Protein AF-X1IZ67-F1 (afdb_monomer)

Nearest PDB structures (foldseek):
  1knr-assembly1_A  TM=9.979E-01  e=4.080E-07  Escherichia coli
  5kxj-assembly1_A  TM=9.941E-01  e=5.922E-07  Salmonella enterica subsp. enterica serovar Typhimurium str. LT2
  1chu-assembly1_A-2  TM=9.863E-01  e=2.628E-06  Escherichia coli
  6zrn-assembly1_D  TM=8.714E-01  e=1.867E+00  Homo sapiens
  6zqt-assembly2_D  TM=8.684E-01  e=1.987E+00  Homo sapiens

pLDDT: mean 94.46, std 5.65, range [63.28, 98.12]

Solvent-accessible surface area (backbone atoms only — not comparable to full-atom values): 5387 Å² total; per-residue (Å²): 102,67,94,27,68,38,70,71,29,36,67,72,36,36,51,52,45,50,57,51,48,51,52,51,50,52,49,47,51,71,76,47,64,89,53,81,92,43,72,69,60,54,49,51,55,48,52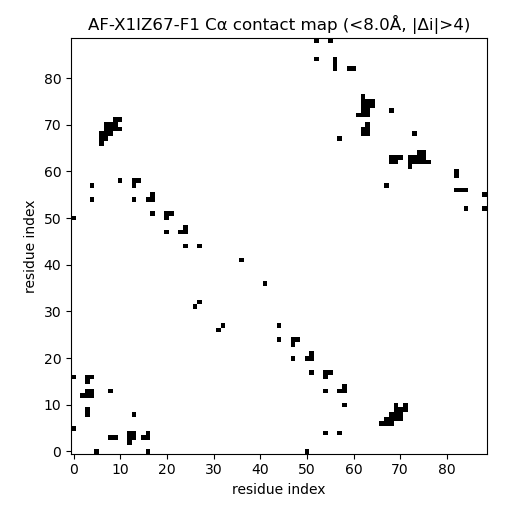,53,52,52,50,45,53,52,45,54,51,54,67,72,49,84,34,21,58,88,90,40,40,26,73,81,26,69,53,66,62,93,73,85,75,84,84,82,86,64,87,89,125

Sequence (89 aa):
MWNYVGIVRTDKRLQRAKKRINMLLDEINQYYWDFKIEKNLVELRNLATVAKIIIVSAISRKESRGIHYNLDHPDKSEMSRATTIRRPW

Mean predicted aligned error: 3.35 Å

Foldseek 3Di:
DCVALNQEHELVSLVVLLVVLVVQQVVLCVPCVPPDDDPVNVVSNVVSVVSNVSSVLLNPDQAADDSRDYPNHHHDDPDDDDRDDDPPD

Radius of gyration: 15.09 Å; Cα contacts (8 Å, |Δi|>4): 79; chains: 1; bounding box: 29×22×46 Å

Structure (mmCIF, N/CA/C/O backbone):
data_AF-X1IZ67-F1
#
_entry.id   AF-X1IZ67-F1
#
loop_
_atom_site.group_PDB
_atom_site.id
_atom_site.type_symbol
_atom_site.label_atom_id
_atom_site.label_alt_id
_atom_site.label_comp_id
_atom_site.label_asym_id
_atom_site.label_entity_id
_atom_site.label_seq_id
_atom_site.pdbx_PDB_ins_code
_atom_site.Cartn_x
_atom_site.Cartn_y
_atom_site.Cartn_z
_atom_site.occupancy
_atom_site.B_iso_or_equiv
_atom_site.auth_seq_id
_atom_site.auth_comp_id
_atom_site.auth_asym_id
_atom_site.auth_atom_id
_atom_site.pdbx_PDB_model_num
ATOM 1 N N . MET A 1 1 ? 3.881 -4.455 4.596 1.00 88.25 1 MET A N 1
ATOM 2 C CA . MET A 1 1 ? 4.189 -3.508 3.498 1.00 88.25 1 MET A CA 1
ATOM 3 C C . MET A 1 1 ? 5.545 -3.780 2.858 1.00 88.25 1 MET A C 1
ATOM 5 O O . MET A 1 1 ? 5.564 -4.069 1.670 1.00 88.25 1 MET A O 1
ATOM 9 N N . TRP A 1 2 ? 6.641 -3.787 3.625 1.00 87.88 2 TRP A N 1
ATOM 10 C CA . TRP A 1 2 ? 8.020 -3.942 3.128 1.00 87.88 2 TRP A CA 1
ATOM 11 C C . TRP A 1 2 ? 8.233 -5.061 2.090 1.00 87.88 2 TRP A C 1
ATOM 13 O O . TRP A 1 2 ? 8.685 -4.802 0.980 1.00 87.88 2 TRP A O 1
ATOM 23 N N . ASN A 1 3 ? 7.799 -6.288 2.400 1.00 85.38 3 ASN A N 1
ATOM 24 C CA . ASN A 1 3 ? 8.045 -7.463 1.548 1.00 85.38 3 ASN A CA 1
ATOM 25 C C . ASN A 1 3 ? 7.290 -7.461 0.206 1.0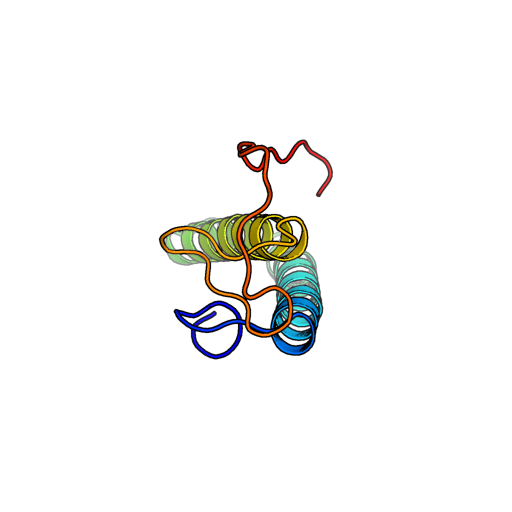0 85.38 3 ASN A C 1
ATOM 27 O O . ASN A 1 3 ? 7.619 -8.248 -0.682 1.00 85.38 3 ASN A O 1
ATOM 31 N N . TYR A 1 4 ? 6.251 -6.631 0.059 1.00 88.69 4 TYR A N 1
ATOM 32 C CA . TYR A 1 4 ? 5.358 -6.675 -1.106 1.00 88.69 4 TYR A CA 1
ATOM 33 C C . TYR A 1 4 ? 5.229 -5.349 -1.857 1.00 88.69 4 TYR A C 1
ATOM 35 O O . TYR A 1 4 ? 4.942 -5.357 -3.049 1.00 88.69 4 TYR A O 1
ATOM 43 N N . VAL A 1 5 ? 5.435 -4.228 -1.167 1.00 92.88 5 VAL A N 1
ATOM 44 C CA . VAL A 1 5 ? 5.253 -2.859 -1.673 1.00 92.88 5 VAL A CA 1
ATOM 45 C C . VAL A 1 5 ? 6.499 -2.019 -1.355 1.00 92.88 5 VAL A C 1
ATOM 47 O O . VAL A 1 5 ? 6.412 -0.828 -1.078 1.00 92.88 5 VAL A O 1
ATOM 50 N N . GLY A 1 6 ? 7.667 -2.667 -1.327 1.00 92.12 6 GLY A N 1
ATOM 51 C CA . GLY A 1 6 ? 8.958 -2.034 -1.061 1.00 92.12 6 GLY A CA 1
ATOM 52 C C . GLY A 1 6 ? 9.519 -1.286 -2.274 1.00 92.12 6 GLY A C 1
ATOM 53 O O . GLY A 1 6 ? 8.770 -0.829 -3.145 1.00 92.12 6 GLY A O 1
ATOM 54 N N . ILE A 1 7 ? 10.850 -1.177 -2.318 1.00 94.62 7 ILE A N 1
ATOM 55 C CA . ILE A 1 7 ? 11.596 -0.527 -3.409 1.00 94.62 7 ILE A CA 1
ATOM 56 C C . ILE A 1 7 ? 11.360 -1.267 -4.734 1.00 94.62 7 ILE A C 1
ATOM 58 O O . ILE A 1 7 ? 10.996 -0.645 -5.726 1.00 94.62 7 ILE A O 1
ATOM 62 N N . VAL A 1 8 ? 11.498 -2.598 -4.721 1.00 96.19 8 VAL A N 1
ATOM 63 C CA . VAL A 1 8 ? 11.289 -3.469 -5.889 1.00 96.19 8 VAL A CA 1
ATOM 64 C C . VAL A 1 8 ? 9.949 -4.191 -5.776 1.00 96.19 8 VAL A C 1
ATOM 66 O O . VAL A 1 8 ? 9.649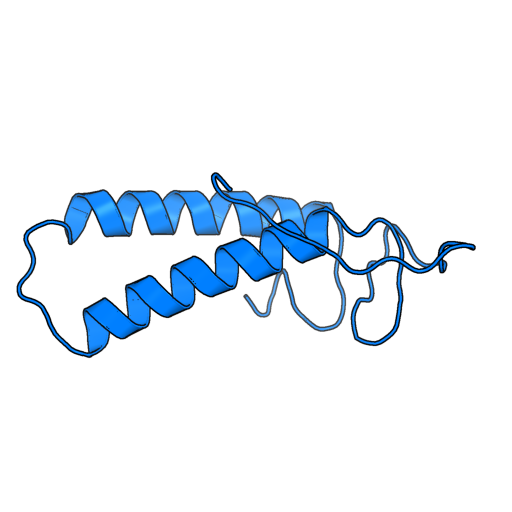 -4.816 -4.750 1.00 96.19 8 VAL A O 1
ATOM 69 N N . ARG A 1 9 ? 9.142 -4.121 -6.838 1.00 97.50 9 ARG A N 1
ATOM 70 C CA . ARG A 1 9 ? 7.769 -4.644 -6.879 1.00 97.50 9 ARG A CA 1
ATOM 71 C C . ARG A 1 9 ? 7.594 -5.655 -8.008 1.00 97.50 9 ARG A C 1
ATOM 73 O O . ARG A 1 9 ? 8.372 -5.687 -8.954 1.00 97.50 9 ARG A O 1
ATOM 80 N N . THR A 1 10 ? 6.561 -6.476 -7.861 1.00 98.12 10 THR A N 1
ATOM 81 C CA . THR A 1 10 ? 6.013 -7.356 -8.901 1.00 98.12 10 THR A CA 1
ATOM 82 C C . THR A 1 10 ? 4.498 -7.368 -8.768 1.00 98.12 10 THR A C 1
ATOM 84 O O . THR A 1 10 ? 3.975 -7.274 -7.650 1.00 98.12 10 THR A O 1
ATOM 87 N N . ASP A 1 11 ? 3.782 -7.552 -9.869 1.00 98.00 11 ASP A N 1
ATOM 88 C CA . ASP A 1 11 ? 2.328 -7.678 -9.912 1.00 98.00 11 ASP A CA 1
ATOM 89 C C . ASP A 1 11 ? 1.858 -8.782 -8.954 1.00 98.00 11 ASP A C 1
ATOM 91 O O . ASP A 1 11 ? 0.948 -8.574 -8.148 1.00 98.00 11 ASP A O 1
ATOM 95 N N . LYS A 1 12 ? 2.558 -9.924 -8.918 1.00 97.81 12 LYS A N 1
ATOM 96 C CA . LYS A 1 12 ? 2.262 -11.024 -7.982 1.00 97.81 12 LYS A CA 1
ATOM 97 C C . LYS A 1 12 ? 2.370 -10.600 -6.513 1.00 97.81 12 LYS A C 1
ATOM 99 O O . LYS A 1 12 ? 1.526 -10.982 -5.697 1.00 97.81 12 LYS A O 1
ATOM 104 N N . ARG A 1 13 ? 3.405 -9.838 -6.138 1.00 97.94 13 ARG A N 1
ATOM 105 C CA . ARG A 1 13 ? 3.579 -9.345 -4.759 1.00 97.94 13 ARG A CA 1
ATOM 106 C C . ARG A 1 13 ? 2.526 -8.296 -4.410 1.00 97.94 13 ARG A C 1
ATOM 108 O O . ARG A 1 13 ? 1.956 -8.368 -3.323 1.00 97.94 13 ARG A O 1
ATOM 115 N N . LEU A 1 14 ? 2.211 -7.392 -5.333 1.00 98.12 14 LEU A N 1
ATOM 116 C CA . LEU A 1 14 ? 1.184 -6.372 -5.138 1.00 98.12 14 LEU A CA 1
ATOM 117 C C . LEU A 1 14 ? -0.211 -6.987 -4.951 1.00 98.12 14 LEU A C 1
ATOM 119 O O . LEU A 1 14 ? -0.925 -6.599 -4.026 1.00 98.12 14 LEU A O 1
ATOM 123 N N . GLN A 1 15 ? -0.579 -8.008 -5.732 1.00 97.81 15 GLN A N 1
ATOM 124 C CA . GLN A 1 15 ? -1.851 -8.718 -5.539 1.00 97.81 15 GLN A CA 1
ATOM 125 C C . GLN A 1 15 ? -1.916 -9.445 -4.188 1.00 97.81 15 GLN A C 1
ATOM 127 O O . GLN A 1 15 ? -2.944 -9.412 -3.508 1.00 97.81 15 GLN A O 1
ATOM 132 N N . ARG A 1 16 ? -0.807 -10.047 -3.734 1.00 97.62 16 ARG A N 1
ATOM 133 C CA . ARG A 1 16 ? -0.726 -10.625 -2.380 1.00 97.62 16 ARG A CA 1
ATOM 134 C C . ARG A 1 16 ? -0.909 -9.563 -1.294 1.00 97.62 16 ARG A C 1
ATOM 136 O O . ARG A 1 16 ? -1.621 -9.819 -0.324 1.00 97.62 16 ARG A O 1
ATOM 143 N N . ALA A 1 17 ? -0.308 -8.383 -1.459 1.00 97.94 17 ALA A N 1
ATOM 144 C CA . ALA A 1 17 ? -0.508 -7.260 -0.544 1.00 97.94 17 ALA A CA 1
ATOM 145 C C . ALA A 1 17 ? -1.977 -6.823 -0.506 1.00 97.94 17 ALA A C 1
ATOM 147 O O . ALA A 1 17 ? -2.519 -6.660 0.583 1.00 97.94 17 ALA A O 1
ATOM 148 N N . LYS A 1 18 ? -2.630 -6.713 -1.673 1.00 97.31 18 LYS A N 1
ATOM 149 C CA . LYS A 1 18 ? -4.054 -6.363 -1.793 1.00 97.31 18 LYS A CA 1
ATOM 150 C C . LYS A 1 18 ? -4.952 -7.354 -1.050 1.00 97.31 18 LYS A C 1
ATOM 152 O O . LYS A 1 18 ? -5.819 -6.940 -0.289 1.00 97.31 18 LYS A O 1
ATOM 157 N N . LYS A 1 19 ? -4.716 -8.660 -1.215 1.00 97.31 19 LYS A N 1
ATOM 158 C CA . LYS A 1 19 ? -5.486 -9.689 -0.499 1.00 97.31 19 LYS A CA 1
ATOM 159 C C . LYS A 1 19 ? -5.334 -9.557 1.021 1.00 97.31 19 LYS A C 1
ATOM 161 O O . LYS A 1 19 ? -6.326 -9.613 1.736 1.00 97.31 19 LYS A O 1
ATOM 166 N N . ARG A 1 20 ? -4.10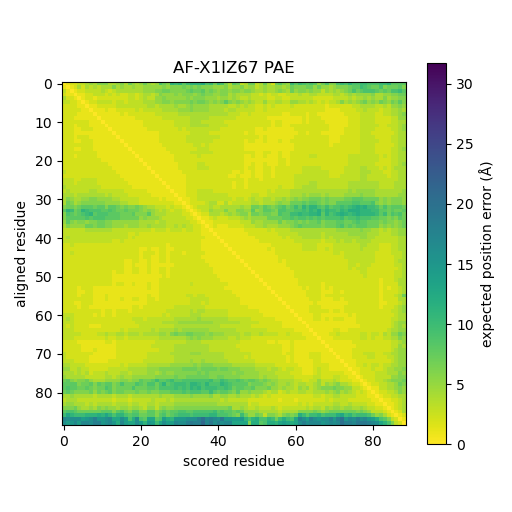4 -9.352 1.509 1.00 97.38 20 ARG A N 1
ATOM 167 C CA . ARG A 1 20 ? -3.825 -9.214 2.948 1.00 97.38 20 ARG A CA 1
ATOM 168 C C . ARG A 1 20 ? -4.398 -7.934 3.551 1.00 97.38 20 ARG A C 1
ATOM 170 O O . ARG A 1 20 ? -4.937 -7.994 4.645 1.00 97.38 20 ARG A O 1
ATOM 177 N N . ILE A 1 21 ? -4.280 -6.795 2.865 1.00 97.38 21 ILE A N 1
ATOM 178 C CA . ILE A 1 21 ? -4.785 -5.526 3.405 1.00 97.38 21 ILE A CA 1
ATOM 179 C C . ILE A 1 21 ? -6.312 -5.504 3.468 1.00 97.38 21 ILE A C 1
ATOM 181 O O . ILE A 1 21 ? -6.856 -4.953 4.413 1.00 97.38 21 ILE A O 1
ATOM 185 N N . ASN A 1 22 ? -6.993 -6.137 2.507 1.00 96.19 22 ASN A N 1
ATOM 186 C CA . ASN A 1 22 ? -8.448 -6.269 2.550 1.00 96.19 22 ASN A CA 1
ATOM 187 C C . ASN A 1 22 ? -8.886 -7.123 3.745 1.00 96.19 22 ASN A C 1
ATOM 189 O O . ASN A 1 22 ? -9.674 -6.647 4.545 1.00 96.19 22 ASN A O 1
ATOM 193 N N . MET A 1 23 ? -8.287 -8.306 3.927 1.00 96.88 23 MET A N 1
ATOM 194 C CA . MET A 1 23 ? -8.551 -9.161 5.093 1.00 96.88 23 MET A CA 1
ATOM 195 C C . MET A 1 23 ? -8.333 -8.413 6.416 1.00 96.88 23 MET A C 1
ATOM 197 O O . MET A 1 23 ? -9.194 -8.436 7.281 1.00 96.88 23 MET A O 1
ATOM 201 N N . LEU A 1 24 ? -7.219 -7.688 6.546 1.00 96.50 24 LEU A N 1
ATOM 202 C CA . LEU A 1 24 ? -6.917 -6.915 7.752 1.00 96.50 24 LEU A CA 1
ATOM 203 C C . LEU A 1 24 ? -7.916 -5.771 7.988 1.00 96.50 24 LEU A C 1
ATOM 205 O O . LEU A 1 24 ? -8.258 -5.484 9.127 1.00 96.50 24 LEU A O 1
ATOM 209 N N . LEU A 1 25 ? -8.394 -5.106 6.934 1.00 95.88 25 LEU A N 1
ATOM 210 C CA . LEU A 1 25 ? -9.429 -4.076 7.064 1.00 95.88 25 LEU A CA 1
ATOM 211 C C . LEU A 1 25 ? -10.779 -4.671 7.472 1.00 95.88 25 LEU A C 1
ATOM 213 O O . LEU A 1 25 ? -11.467 -4.072 8.297 1.00 95.88 25 LEU A O 1
ATOM 217 N N . ASP A 1 26 ? -11.131 -5.835 6.931 1.00 95.94 26 ASP A N 1
ATOM 218 C CA . ASP A 1 26 ? -12.350 -6.555 7.300 1.00 95.94 26 ASP A CA 1
ATOM 219 C C . ASP A 1 26 ? -12.294 -6.978 8.777 1.00 95.94 26 ASP A C 1
ATOM 221 O O . ASP A 1 26 ? -13.224 -6.697 9.528 1.00 95.94 26 ASP A O 1
ATOM 225 N N . GLU A 1 27 ? -11.166 -7.536 9.230 1.00 96.19 27 GLU A N 1
ATOM 226 C CA . GLU A 1 27 ? -10.925 -7.876 10.640 1.00 96.19 27 GLU A CA 1
ATOM 227 C C . GLU A 1 27 ? -10.960 -6.641 11.550 1.00 96.19 27 GLU A C 1
ATOM 229 O O . GLU A 1 27 ? -11.565 -6.681 12.621 1.00 96.19 27 GLU A O 1
ATOM 234 N N . ILE A 1 28 ? -10.356 -5.521 11.129 1.00 95.19 28 ILE A N 1
ATOM 235 C CA . ILE A 1 28 ? -10.392 -4.277 11.909 1.00 95.19 28 ILE A CA 1
ATOM 236 C C . ILE A 1 28 ? -11.829 -3.798 12.100 1.00 95.19 28 ILE A C 1
ATOM 238 O O . ILE A 1 28 ? -12.202 -3.385 13.201 1.00 95.19 28 ILE A O 1
ATOM 242 N N . ASN A 1 29 ? -12.619 -3.832 11.028 1.00 92.94 29 ASN A N 1
ATOM 243 C CA . ASN A 1 29 ? -14.016 -3.436 11.079 1.00 92.94 29 ASN A CA 1
ATOM 244 C C . ASN A 1 29 ? -14.823 -4.406 11.939 1.00 92.94 29 ASN A C 1
ATOM 246 O O . ASN A 1 29 ? -15.604 -3.950 12.754 1.00 92.94 29 ASN A O 1
ATOM 250 N N . GLN A 1 30 ? -14.619 -5.716 11.812 1.00 93.94 30 GLN A N 1
ATOM 251 C CA . GLN A 1 30 ? -15.390 -6.707 12.557 1.00 93.94 30 GLN A CA 1
ATOM 252 C C . GLN A 1 30 ? -15.089 -6.685 14.061 1.00 93.94 30 GLN A C 1
ATOM 254 O O . GLN A 1 30 ? -16.012 -6.720 14.870 1.00 93.94 30 GLN A O 1
ATOM 259 N N . TYR A 1 31 ? -13.813 -6.645 14.449 1.00 92.25 31 TYR A N 1
ATOM 260 C CA . TYR A 1 31 ? -13.421 -6.831 15.850 1.00 92.25 31 TYR A CA 1
ATOM 261 C C . TYR A 1 31 ? -13.345 -5.535 16.649 1.00 92.25 31 TYR A C 1
ATOM 263 O O . TYR A 1 31 ? -13.515 -5.566 17.866 1.00 92.25 31 TYR A O 1
ATOM 271 N N . TYR A 1 32 ? -13.104 -4.398 15.992 1.00 92.00 32 TYR A N 1
ATOM 272 C CA . TYR A 1 32 ? -12.908 -3.121 16.678 1.00 92.00 32 TYR A CA 1
ATOM 273 C C . TYR A 1 32 ? -13.991 -2.088 16.367 1.00 92.00 32 TYR A C 1
ATOM 275 O O . TYR A 1 32 ? -13.751 -0.906 16.607 1.00 92.00 32 TYR A O 1
ATOM 283 N N . TRP A 1 33 ? -15.148 -2.475 15.815 1.00 89.00 33 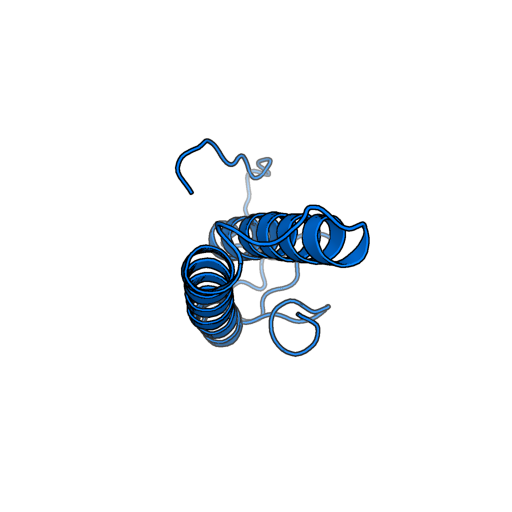TRP A N 1
ATOM 284 C CA . TRP A 1 33 ? -16.231 -1.526 15.515 1.00 89.00 33 TRP A CA 1
ATOM 285 C C . TRP A 1 33 ? -16.686 -0.761 16.762 1.00 89.00 33 TRP A C 1
ATOM 287 O O . TRP A 1 33 ? -16.613 0.466 16.776 1.00 89.00 33 TRP A O 1
ATOM 297 N N . ASP A 1 34 ? -17.029 -1.500 17.820 1.00 90.19 34 ASP A N 1
ATOM 298 C CA . ASP A 1 34 ? -17.563 -0.976 19.086 1.00 90.19 34 ASP A CA 1
ATOM 299 C C . ASP A 1 34 ? -16.487 -0.804 20.172 1.00 90.19 34 ASP A C 1
ATOM 301 O O . ASP A 1 34 ? -16.780 -0.690 21.363 1.00 90.19 34 ASP A O 1
ATOM 305 N N . PHE A 1 35 ? -15.209 -0.799 19.782 1.00 91.50 35 PHE A N 1
ATOM 306 C CA . PHE A 1 35 ? -14.120 -0.549 20.720 1.00 91.50 35 PHE A CA 1
ATOM 307 C C . PHE A 1 35 ? -14.091 0.915 21.162 1.00 91.50 35 PHE A C 1
ATOM 309 O O . PHE A 1 35 ? -14.351 1.837 20.385 1.00 91.50 35 PHE A O 1
ATOM 316 N N . LYS A 1 36 ? -13.670 1.138 22.411 1.00 94.00 36 LYS A N 1
ATOM 317 C CA . LYS A 1 36 ? -13.372 2.482 22.906 1.00 94.00 36 LYS A CA 1
ATOM 318 C C . LYS A 1 36 ? -12.305 3.130 22.020 1.00 94.00 36 LYS A C 1
ATOM 320 O O . LYS A 1 36 ? -11.294 2.514 21.683 1.00 94.00 36 LYS A O 1
ATOM 325 N N . ILE A 1 37 ? -12.531 4.389 21.653 1.00 94.31 37 ILE A N 1
ATOM 326 C CA . ILE A 1 37 ? -11.589 5.139 20.824 1.00 94.31 37 ILE A CA 1
ATOM 327 C C . ILE A 1 37 ? -10.317 5.404 21.627 1.00 94.31 37 ILE A C 1
ATOM 329 O O . ILE A 1 37 ? -10.336 6.084 22.652 1.00 94.31 37 ILE A O 1
ATOM 333 N N . GLU A 1 38 ? -9.203 4.900 21.107 1.00 95.44 38 GLU A N 1
ATOM 334 C CA . GLU A 1 38 ? -7.864 5.107 21.643 1.00 95.44 38 GLU A CA 1
ATOM 335 C C . GLU A 1 38 ? -6.891 5.446 20.516 1.00 95.44 38 GLU A C 1
ATOM 337 O O . GLU A 1 38 ? -7.098 5.081 19.353 1.00 95.44 38 GLU A O 1
ATOM 342 N N . LYS A 1 39 ? -5.793 6.121 20.867 1.00 97.31 39 LYS A N 1
ATOM 343 C CA . LYS A 1 39 ? -4.765 6.556 19.912 1.00 97.31 39 LYS A CA 1
ATOM 344 C C . LYS A 1 39 ? -4.286 5.408 19.013 1.00 97.31 39 LYS A C 1
ATOM 346 O O . LYS A 1 39 ? -4.240 5.571 17.797 1.00 97.31 39 LYS A O 1
ATOM 351 N N . ASN A 1 40 ? -3.998 4.244 19.597 1.00 96.25 40 ASN A N 1
ATOM 352 C CA . ASN A 1 40 ? -3.476 3.087 18.864 1.00 96.25 40 ASN A CA 1
ATOM 353 C C . ASN A 1 40 ? -4.484 2.536 17.842 1.00 96.25 40 ASN A C 1
ATOM 355 O O . ASN A 1 40 ? -4.092 2.143 16.745 1.00 96.25 40 ASN A O 1
ATOM 359 N N . LEU A 1 41 ? -5.784 2.547 18.162 1.00 95.31 41 LEU A N 1
ATOM 360 C CA . LEU A 1 41 ? -6.829 2.089 17.241 1.00 95.31 41 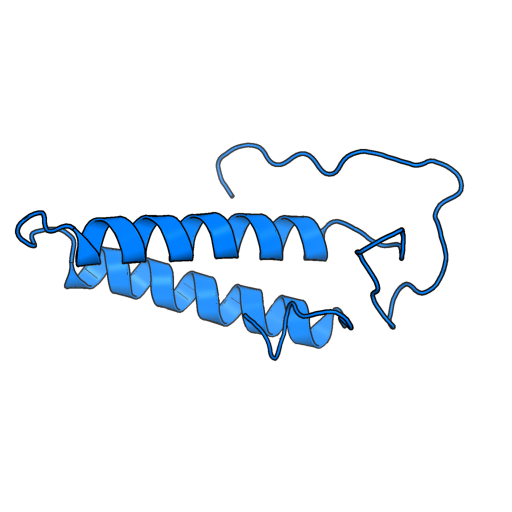LEU A CA 1
ATOM 361 C C . LEU A 1 41 ? -6.985 3.044 16.051 1.00 95.31 41 LEU A C 1
ATOM 363 O O . LEU A 1 41 ? -7.122 2.603 14.908 1.00 95.31 41 LEU A O 1
ATOM 367 N N . VAL A 1 42 ? -6.939 4.354 16.305 1.00 96.06 42 VAL A N 1
ATOM 368 C CA . VAL A 1 42 ? -6.984 5.368 15.242 1.00 96.06 42 VAL A CA 1
ATOM 369 C C . VAL A 1 42 ? -5.762 5.243 14.332 1.00 96.06 42 VAL A C 1
ATOM 371 O O . VAL A 1 42 ? -5.902 5.253 13.108 1.00 96.06 42 VAL A O 1
ATOM 374 N N . GLU A 1 43 ? -4.573 5.064 14.910 1.00 97.81 43 GLU A N 1
ATOM 375 C CA . GLU A 1 43 ? -3.338 4.854 14.154 1.00 97.81 43 GLU A CA 1
ATOM 376 C C . GLU A 1 43 ? -3.415 3.593 13.283 1.00 97.81 43 GLU A C 1
ATOM 378 O O . GLU A 1 43 ? -3.148 3.664 12.083 1.00 97.81 43 GLU A O 1
ATOM 383 N N . LEU A 1 44 ? -3.884 2.471 13.839 1.00 96.62 44 LEU A N 1
ATOM 384 C CA . LEU A 1 44 ? -4.092 1.223 13.103 1.00 96.62 44 LEU A CA 1
ATOM 385 C C . LEU A 1 44 ? -5.023 1.416 11.895 1.00 96.62 44 LEU A C 1
ATOM 387 O O . LEU A 1 44 ? -4.669 1.040 10.774 1.00 96.62 44 LEU A O 1
ATOM 391 N N . ARG A 1 45 ? -6.193 2.036 12.101 1.00 96.31 45 ARG A N 1
ATOM 392 C CA . ARG A 1 45 ? -7.176 2.298 11.033 1.00 96.31 45 ARG A CA 1
ATOM 393 C C . ARG A 1 45 ? -6.600 3.197 9.936 1.00 96.31 45 ARG A C 1
ATOM 395 O O . ARG A 1 45 ? -6.786 2.920 8.746 1.00 96.31 45 ARG A O 1
ATOM 402 N N . ASN A 1 46 ? -5.868 4.241 10.319 1.00 96.56 46 ASN A N 1
ATOM 403 C CA . ASN A 1 46 ? -5.240 5.167 9.379 1.00 96.56 46 ASN A CA 1
ATOM 404 C C . ASN A 1 46 ? -4.136 4.485 8.564 1.00 96.56 46 ASN A C 1
ATOM 406 O O . ASN A 1 46 ? -4.145 4.570 7.334 1.00 96.56 46 ASN A O 1
ATOM 410 N N . LEU A 1 47 ? -3.229 3.756 9.220 1.00 97.69 47 LEU A N 1
ATOM 411 C CA . LEU A 1 47 ? -2.152 3.023 8.554 1.00 97.69 47 LEU A CA 1
ATOM 412 C C . LEU A 1 47 ? -2.703 1.979 7.581 1.00 97.69 47 LEU A C 1
ATOM 414 O O . LEU A 1 47 ? -2.238 1.904 6.443 1.00 97.69 47 LEU A O 1
ATOM 418 N N . ALA A 1 48 ? -3.719 1.213 7.988 1.00 96.88 48 ALA A N 1
ATOM 419 C CA . ALA A 1 48 ? -4.349 0.216 7.127 1.00 96.88 48 ALA A CA 1
ATOM 420 C C . ALA A 1 48 ? -5.013 0.860 5.896 1.00 96.88 48 ALA A C 1
ATOM 422 O O . ALA A 1 48 ? -4.843 0.393 4.765 1.00 96.88 48 ALA A O 1
ATOM 423 N N . THR A 1 49 ? -5.708 1.983 6.092 1.00 95.56 49 THR A N 1
ATOM 424 C CA . THR A 1 49 ? -6.360 2.726 5.005 1.00 95.56 49 THR A CA 1
ATOM 425 C C . THR A 1 49 ? -5.340 3.280 4.010 1.00 95.56 49 THR A C 1
ATOM 427 O O . THR A 1 49 ? -5.464 3.055 2.804 1.00 95.56 49 THR A O 1
ATOM 430 N N . VAL A 1 50 ? -4.297 3.961 4.495 1.00 96.75 50 VAL A N 1
ATOM 431 C CA . VAL A 1 50 ? -3.231 4.516 3.645 1.00 96.75 50 VAL A CA 1
ATOM 432 C C . VAL A 1 50 ? -2.481 3.398 2.920 1.00 96.75 50 VAL A C 1
ATOM 434 O O . VAL A 1 50 ? -2.221 3.508 1.721 1.00 96.75 50 VAL A O 1
ATOM 437 N N . ALA A 1 51 ? -2.204 2.280 3.595 1.00 97.44 51 ALA A N 1
ATOM 438 C CA . ALA A 1 51 ? -1.590 1.113 2.972 1.00 97.44 51 ALA A CA 1
ATOM 439 C C . ALA A 1 51 ? -2.425 0.573 1.800 1.00 97.44 51 ALA A C 1
ATOM 441 O O . ALA A 1 51 ? -1.855 0.282 0.745 1.00 97.44 51 ALA A O 1
ATOM 442 N N . LYS A 1 52 ? -3.758 0.493 1.935 1.00 96.38 52 LYS A N 1
ATOM 443 C CA . LYS A 1 52 ? -4.648 0.086 0.833 1.00 96.38 52 LYS A CA 1
ATOM 444 C C . LYS A 1 52 ? -4.533 1.039 -0.357 1.00 96.38 52 LYS A C 1
ATOM 446 O O . LYS A 1 52 ? -4.360 0.574 -1.482 1.00 96.38 52 LYS A O 1
ATOM 451 N N . ILE A 1 53 ? -4.564 2.350 -0.115 1.00 96.06 53 ILE A N 1
ATOM 452 C CA . ILE A 1 53 ? -4.440 3.375 -1.166 1.00 96.06 53 ILE A CA 1
ATOM 453 C C . ILE A 1 53 ? -3.099 3.237 -1.899 1.00 96.06 53 ILE A C 1
ATOM 455 O O . ILE A 1 53 ? -3.073 3.232 -3.131 1.00 96.06 53 ILE A O 1
ATOM 459 N N . ILE A 1 54 ? -1.993 3.059 -1.171 1.00 96.88 54 ILE A N 1
ATOM 460 C CA . ILE A 1 54 ? -0.664 2.845 -1.765 1.00 96.88 54 ILE A CA 1
ATOM 461 C C . ILE A 1 54 ? -0.653 1.578 -2.630 1.00 96.88 54 ILE A C 1
ATOM 463 O O . ILE A 1 54 ? -0.163 1.611 -3.758 1.00 96.88 54 ILE A O 1
ATOM 467 N N . ILE A 1 55 ? -1.208 0.467 -2.133 1.00 97.00 55 ILE A N 1
ATOM 468 C CA . ILE A 1 55 ? -1.254 -0.807 -2.865 1.00 97.00 55 ILE A CA 1
ATOM 469 C C . ILE A 1 55 ? -2.057 -0.665 -4.158 1.00 97.00 55 ILE A C 1
ATOM 471 O O . ILE A 1 55 ? -1.570 -1.049 -5.219 1.00 97.00 55 ILE A O 1
ATOM 475 N N . VAL A 1 56 ? -3.264 -0.099 -4.089 1.00 96.38 56 VAL A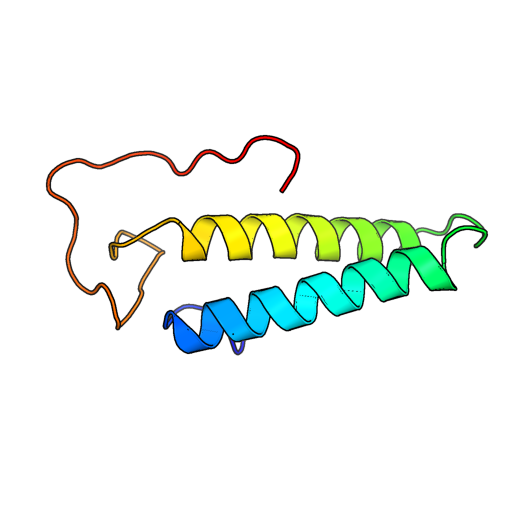 N 1
ATOM 476 C CA . VAL A 1 56 ? -4.116 0.106 -5.269 1.00 96.38 56 VAL A CA 1
ATOM 477 C C . VAL A 1 56 ? -3.434 1.046 -6.266 1.00 96.38 56 VAL A C 1
ATOM 479 O O . VAL A 1 56 ? -3.416 0.744 -7.458 1.00 96.38 56 VAL A O 1
ATOM 482 N N . SER A 1 57 ? -2.782 2.110 -5.782 1.00 96.19 57 SER A N 1
ATOM 483 C CA . SER A 1 57 ? -2.037 3.050 -6.634 1.00 96.19 57 SER A CA 1
ATOM 484 C C . SER A 1 57 ? -0.865 2.379 -7.345 1.00 96.19 57 SER A C 1
ATOM 486 O O . SER A 1 57 ? -0.564 2.687 -8.498 1.00 96.19 57 SER A O 1
ATOM 488 N N . ALA A 1 58 ? -0.174 1.471 -6.652 1.00 96.94 58 ALA A N 1
ATOM 489 C CA . ALA A 1 58 ? 0.932 0.723 -7.224 1.00 96.94 58 ALA A CA 1
ATOM 490 C C . ALA A 1 58 ? 0.440 -0.300 -8.258 1.00 96.94 58 ALA A C 1
ATOM 492 O O . ALA A 1 58 ? 1.062 -0.443 -9.301 1.00 96.94 58 ALA A O 1
ATOM 493 N N . ILE A 1 59 ? -0.684 -0.975 -8.004 1.00 96.50 59 ILE A N 1
ATOM 494 C CA . ILE A 1 59 ? -1.274 -1.942 -8.943 1.00 96.50 59 ILE A CA 1
ATOM 495 C C . ILE A 1 59 ? -1.732 -1.266 -10.237 1.00 96.50 59 ILE A C 1
ATOM 497 O O . ILE A 1 59 ? -1.594 -1.854 -11.310 1.00 96.50 59 ILE A O 1
ATOM 501 N N . SER A 1 60 ? -2.291 -0.055 -10.149 1.00 95.31 60 SER A N 1
ATOM 502 C CA . SER A 1 60 ? -2.816 0.657 -11.316 1.00 95.31 60 SER A CA 1
ATOM 503 C C . SER A 1 60 ? -1.723 1.223 -12.227 1.00 95.31 60 SER A C 1
ATOM 505 O O . SER A 1 60 ? -2.017 1.586 -13.363 1.00 95.31 60 SER A O 1
ATOM 507 N N . ARG A 1 61 ? -0.475 1.334 -11.752 1.00 96.19 61 ARG A N 1
ATOM 508 C CA . ARG A 1 61 ? 0.649 1.833 -12.550 1.00 96.19 61 ARG A CA 1
ATOM 509 C C . ARG A 1 61 ? 1.334 0.672 -13.271 1.00 96.19 61 ARG A C 1
ATOM 511 O O . ARG A 1 61 ? 2.000 -0.148 -12.651 1.00 96.19 61 ARG A O 1
ATOM 518 N N . LYS A 1 62 ? 1.159 0.625 -14.591 1.00 96.19 62 LYS A N 1
ATOM 519 C CA . LYS A 1 62 ? 1.736 -0.380 -15.500 1.00 96.19 62 L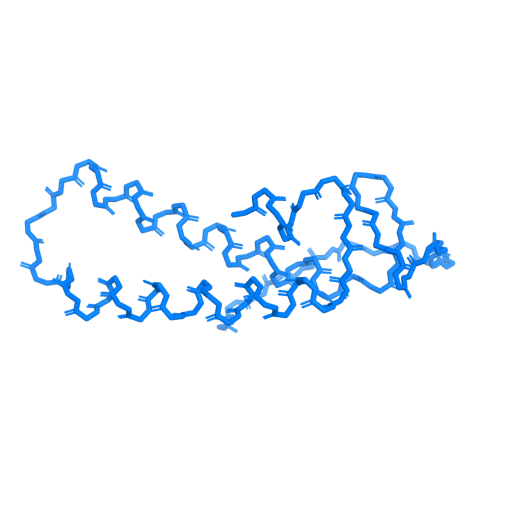YS A CA 1
ATOM 520 C C . LYS A 1 62 ? 2.964 0.165 -16.231 1.00 96.19 62 LYS A C 1
ATOM 522 O O . LYS A 1 62 ? 3.037 0.156 -17.448 1.00 96.19 62 LYS A O 1
ATOM 527 N N . GLU A 1 63 ? 3.877 0.739 -15.453 1.00 97.69 63 GLU A N 1
ATOM 528 C CA . GLU A 1 63 ? 5.177 1.256 -15.893 1.00 97.69 63 GLU A CA 1
ATOM 529 C C . GLU A 1 63 ? 6.113 1.363 -14.681 1.00 97.69 63 GLU A C 1
ATOM 531 O O . GLU A 1 63 ? 5.645 1.408 -13.537 1.00 97.69 63 GLU A O 1
ATOM 536 N N . SER A 1 64 ? 7.412 1.522 -14.924 1.00 97.69 64 SER A N 1
ATOM 537 C CA . SER A 1 64 ? 8.383 1.886 -13.890 1.00 97.69 64 SER A CA 1
ATOM 538 C C . SER A 1 64 ? 8.865 3.319 -14.072 1.00 97.69 64 SER A C 1
ATOM 540 O O . SER A 1 64 ? 9.426 3.697 -15.097 1.00 97.69 64 SER A O 1
ATOM 542 N N . ARG A 1 65 ? 8.658 4.153 -13.050 1.00 96.56 65 ARG A N 1
ATOM 543 C CA . ARG A 1 65 ? 8.996 5.579 -13.072 1.00 96.56 65 ARG A CA 1
ATOM 544 C C . ARG A 1 65 ? 9.347 6.091 -11.676 1.00 96.56 65 ARG A C 1
ATOM 546 O O . ARG A 1 65 ? 8.539 6.012 -10.751 1.00 96.56 65 ARG A O 1
ATOM 553 N N . GLY A 1 66 ? 10.532 6.691 -11.540 1.00 95.12 66 GLY A N 1
ATOM 554 C CA . GLY A 1 66 ? 10.999 7.289 -10.284 1.00 95.12 66 GLY A CA 1
ATOM 555 C C . GLY A 1 66 ? 11.066 6.258 -9.154 1.00 95.12 66 GLY A C 1
ATOM 556 O O . GLY A 1 66 ? 11.636 5.188 -9.322 1.00 95.12 66 GLY A O 1
ATOM 557 N N . ILE A 1 67 ? 10.428 6.555 -8.019 1.00 95.81 67 ILE A N 1
ATOM 558 C CA . ILE A 1 67 ? 10.351 5.655 -6.850 1.00 95.81 67 ILE A CA 1
ATOM 559 C C . ILE A 1 67 ? 9.343 4.498 -7.014 1.00 95.81 67 ILE A C 1
ATOM 561 O O . ILE A 1 67 ? 9.055 3.760 -6.062 1.00 95.81 67 ILE A O 1
ATOM 565 N N . H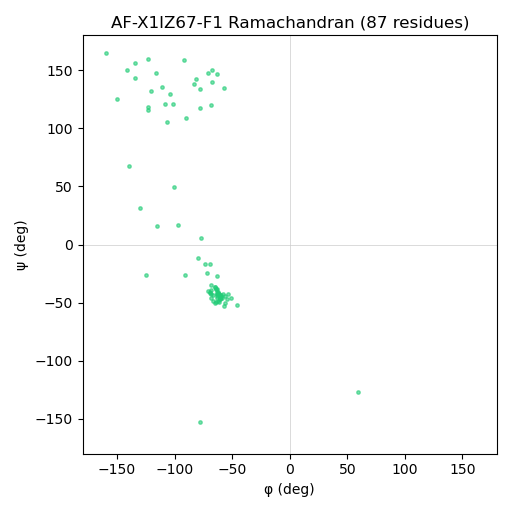IS A 1 68 ? 8.749 4.351 -8.201 1.00 97.31 68 HIS A N 1
ATOM 566 C CA . HIS A 1 68 ? 7.949 3.192 -8.563 1.00 97.31 68 HIS A CA 1
ATOM 567 C C . HIS A 1 68 ? 8.697 2.300 -9.541 1.00 97.31 68 HIS A C 1
ATOM 569 O O . HIS A 1 68 ? 8.785 2.628 -10.717 1.00 97.31 68 HIS A O 1
ATOM 575 N N . TYR A 1 69 ? 9.188 1.162 -9.047 1.00 97.81 69 TYR A N 1
ATOM 576 C CA . TYR A 1 69 ? 9.882 0.164 -9.851 1.00 97.81 69 TYR A CA 1
ATOM 577 C C . TYR A 1 69 ? 9.194 -1.200 -9.732 1.00 97.81 69 TYR A C 1
ATOM 579 O O . TYR A 1 69 ? 9.120 -1.780 -8.643 1.00 97.81 69 TYR A O 1
ATOM 587 N N . ASN A 1 70 ? 8.658 -1.687 -10.849 1.00 97.81 70 ASN A N 1
ATOM 588 C CA . ASN A 1 70 ? 7.955 -2.957 -10.979 1.00 97.81 70 ASN A CA 1
ATOM 589 C C . ASN A 1 70 ? 8.644 -3.800 -12.059 1.00 97.81 70 ASN A C 1
ATOM 591 O O . ASN A 1 70 ? 8.689 -3.397 -13.216 1.00 97.81 70 ASN A O 1
ATOM 595 N N . LEU A 1 71 ? 9.167 -4.969 -11.683 1.00 97.69 71 LEU A N 1
ATOM 596 C CA . LEU A 1 71 ? 9.913 -5.844 -12.595 1.00 97.69 71 LEU A CA 1
ATOM 597 C C . LEU A 1 71 ? 9.060 -6.356 -13.761 1.00 97.69 71 LEU A C 1
ATOM 599 O O . LEU A 1 71 ? 9.603 -6.640 -14.821 1.00 97.69 71 LEU A O 1
ATOM 603 N N . ASP A 1 72 ? 7.743 -6.454 -13.571 1.00 97.94 72 ASP A N 1
ATOM 604 C CA . ASP A 1 72 ? 6.821 -6.899 -14.619 1.00 97.94 72 ASP A CA 1
ATOM 605 C C . ASP A 1 72 ? 6.495 -5.772 -15.624 1.00 97.94 72 ASP A C 1
ATOM 607 O O . ASP A 1 72 ? 5.919 -6.034 -16.674 1.00 97.94 72 ASP A O 1
ATOM 611 N N . HIS A 1 73 ? 6.863 -4.520 -15.305 1.00 97.12 73 HIS A N 1
ATOM 612 C CA . HIS A 1 73 ? 6.658 -3.324 -16.135 1.00 97.12 73 HIS A CA 1
ATOM 613 C C . HIS A 1 73 ? 7.910 -2.427 -16.068 1.00 97.12 73 HIS A C 1
ATOM 615 O O . HIS A 1 73 ? 7.858 -1.363 -15.443 1.00 97.12 73 HIS A O 1
ATOM 621 N N . PRO A 1 74 ? 9.064 -2.856 -16.615 1.00 96.75 74 PRO A N 1
ATOM 622 C CA . PRO A 1 74 ? 10.355 -2.193 -16.390 1.00 96.75 74 PRO A CA 1
ATOM 623 C C . PRO A 1 74 ? 10.487 -0.842 -17.105 1.00 96.75 74 PRO A C 1
ATOM 625 O O . PRO A 1 74 ? 11.248 0.018 -16.657 1.00 96.75 74 PRO A O 1
ATOM 628 N N . ASP A 1 75 ? 9.735 -0.643 -18.184 1.00 97.38 75 ASP A N 1
ATOM 629 C CA . ASP A 1 75 ? 9.842 0.536 -19.032 1.00 97.38 75 ASP A CA 1
ATOM 630 C C . ASP A 1 75 ? 8.894 1.660 -18.602 1.00 97.38 75 ASP A C 1
ATOM 632 O O . ASP A 1 75 ? 7.892 1.462 -17.904 1.00 97.38 75 ASP A O 1
ATOM 636 N N . LYS A 1 76 ? 9.232 2.877 -19.031 1.00 96.88 76 LYS A N 1
ATOM 637 C CA . LYS A 1 76 ? 8.390 4.066 -18.879 1.00 96.88 76 LYS A CA 1
ATOM 638 C C . LYS A 1 76 ? 7.365 4.113 -20.010 1.00 96.88 76 LYS A C 1
ATOM 640 O O . LYS A 1 76 ? 7.723 3.944 -21.168 1.00 96.88 76 LYS A O 1
ATOM 645 N N . SER A 1 77 ? 6.122 4.458 -19.684 1.00 94.88 77 SER A N 1
ATOM 646 C CA . SER A 1 77 ? 5.120 4.853 -20.682 1.00 94.88 77 SER A CA 1
ATOM 647 C C . SER A 1 77 ? 5.553 6.139 -21.399 1.00 94.88 77 SER A C 1
ATOM 649 O O . SER A 1 77 ? 6.142 7.030 -20.773 1.00 94.88 77 SER A O 1
ATOM 651 N N . GLU A 1 78 ? 5.206 6.274 -22.683 1.00 94.62 78 GLU A N 1
ATOM 652 C CA . GLU A 1 78 ? 5.423 7.501 -23.465 1.00 94.62 78 GLU A CA 1
ATOM 653 C C . GLU A 1 78 ? 4.765 8.716 -22.795 1.00 94.62 78 GLU A C 1
ATOM 655 O O . GLU A 1 78 ? 5.381 9.768 -22.629 1.00 94.62 78 GLU A O 1
ATOM 660 N N . MET A 1 79 ? 3.525 8.549 -22.324 1.00 93.12 79 MET A N 1
ATOM 661 C CA . MET A 1 79 ? 2.798 9.586 -21.598 1.00 93.12 79 MET A CA 1
ATOM 662 C C . MET A 1 79 ? 2.830 9.326 -20.093 1.00 93.12 79 MET A C 1
ATOM 664 O O . MET A 1 79 ? 2.310 8.317 -19.609 1.00 93.12 79 MET A O 1
ATOM 668 N N . SER A 1 80 ? 3.375 10.281 -19.338 1.00 92.19 80 SER A N 1
ATOM 669 C CA . SER A 1 80 ? 3.304 10.273 -17.875 1.00 92.19 80 SER A CA 1
ATOM 670 C C . SER A 1 80 ? 1.934 10.749 -17.400 1.00 92.19 80 SER A C 1
ATOM 672 O O . SER A 1 80 ? 1.431 11.778 -17.851 1.00 92.19 80 SER A O 1
ATOM 674 N N . ARG A 1 81 ? 1.337 10.021 -16.453 1.00 92.25 81 ARG A N 1
ATOM 675 C CA . ARG A 1 81 ? 0.078 10.406 -15.802 1.00 92.25 81 ARG A CA 1
ATOM 676 C C . ARG A 1 81 ? 0.182 10.222 -14.291 1.00 92.25 81 ARG A C 1
ATOM 678 O O . ARG A 1 81 ? 0.815 9.276 -13.805 1.00 92.25 81 ARG A O 1
ATOM 685 N N . ALA A 1 82 ? -0.440 11.127 -13.540 1.00 94.31 82 ALA A N 1
ATOM 686 C CA . ALA A 1 82 ? -0.604 10.962 -12.102 1.00 94.31 82 ALA A CA 1
ATOM 687 C C . ALA A 1 82 ? -1.552 9.788 -11.825 1.00 94.31 82 ALA A C 1
ATOM 689 O O . ALA A 1 82 ? -2.556 9.617 -12.515 1.00 94.31 82 ALA A O 1
ATOM 690 N N . THR A 1 83 ? -1.238 8.981 -10.811 1.00 95.12 83 THR A N 1
ATOM 691 C CA . THR A 1 83 ? -2.181 7.963 -10.343 1.00 95.12 83 THR A CA 1
ATOM 692 C C . THR A 1 83 ? -3.234 8.652 -9.486 1.00 95.12 83 THR A C 1
ATOM 694 O O . THR A 1 83 ? -2.900 9.220 -8.450 1.00 95.12 83 THR A O 1
ATOM 697 N N . THR A 1 84 ? -4.494 8.602 -9.907 1.00 94.06 84 THR A N 1
ATOM 698 C CA . THR A 1 84 ? -5.624 9.150 -9.153 1.00 94.06 84 THR A CA 1
ATOM 699 C C . THR A 1 84 ? -6.501 8.013 -8.639 1.00 94.06 84 THR A C 1
ATOM 701 O O . THR A 1 84 ? -6.789 7.059 -9.357 1.00 94.06 84 THR A O 1
ATOM 704 N N . ILE A 1 85 ? -6.915 8.102 -7.375 1.00 91.62 85 ILE A N 1
ATOM 705 C CA . ILE A 1 85 ? -7.841 7.152 -6.753 1.00 91.62 85 ILE A CA 1
ATOM 706 C C . ILE A 1 85 ? -9.070 7.927 -6.281 1.00 91.62 85 ILE A C 1
ATOM 708 O O . ILE A 1 85 ? -8.943 8.964 -5.630 1.00 91.62 85 ILE A O 1
ATOM 712 N N . ARG A 1 86 ? -10.262 7.420 -6.604 1.00 86.94 86 ARG A N 1
ATOM 713 C CA . ARG A 1 86 ? -11.548 7.925 -6.103 1.00 86.94 86 ARG A CA 1
ATOM 714 C C . ARG A 1 86 ? -12.227 6.845 -5.268 1.00 86.94 86 ARG A C 1
ATOM 716 O O . ARG A 1 86 ? -12.051 5.663 -5.545 1.00 86.94 86 ARG A O 1
ATOM 723 N N . ARG A 1 87 ? -12.984 7.247 -4.242 1.00 79.00 87 ARG A N 1
ATOM 724 C CA . ARG A 1 87 ? -13.848 6.310 -3.507 1.00 79.00 87 ARG A CA 1
ATOM 725 C C . ARG A 1 87 ? -14.993 5.833 -4.414 1.00 79.00 87 ARG A C 1
ATOM 727 O O . ARG A 1 87 ? -15.449 6.632 -5.233 1.00 79.00 87 ARG A O 1
ATOM 734 N N . PRO A 1 88 ? -15.501 4.605 -4.219 1.00 64.56 88 PRO A N 1
ATOM 735 C CA . PRO A 1 88 ? -15.007 3.582 -3.294 1.00 64.56 88 PRO A CA 1
ATOM 736 C C . PRO A 1 88 ? -13.820 2.806 -3.896 1.00 64.56 88 PRO A C 1
ATOM 738 O O . PRO A 1 88 ? -13.786 2.545 -5.095 1.00 64.56 88 PRO A O 1
ATOM 741 N N . TRP A 1 89 ? -12.840 2.454 -3.060 1.00 63.28 89 TRP A N 1
ATOM 742 C CA . TRP A 1 89 ? -11.640 1.684 -3.424 1.00 63.28 89 TRP A CA 1
ATOM 743 C C . TRP A 1 89 ? -11.549 0.383 -2.633 1.00 63.28 89 TRP A C 1
ATOM 745 O O . TRP A 1 89 ? -12.048 0.349 -1.483 1.00 63.28 89 TRP A O 1
#

Secondary structure (DSSP, 8-state):
-HHHHSSEE-HHHHHHHHHHHHHHHHHHHHHHTTSPP-HHHHHHHHHHHHHHHHHHHHHH--S-BTTBEETTS-SPPSS-------S--

Organism: NCBI:txid412755

InterPro domains:
  IPR005288 L-aspartate oxidase [PTHR42716] (1-86)
  IPR015939 Fumarate reductase/succinate dehydrogenase flavoprotein-like, C-terminal [PF02910] (1-78)
  IPR037099 Fumarate reductase/succinate dehydrogenase flavoprotein-like, C-terminal domain superfamily [SSF46977] (1-78)